Protein AF-W9T1M6-F1 (afdb_monomer_lite)

Sequence (70 aa):
MKFCENGAKAVNWEATRRRVDATFFARHSVSQLREQSDYWLEYQGRLTEPLRYDAASDRYQPITWMMRSR

Structure (mmCIF, N/CA/C/O backbone):
data_AF-W9T1M6-F1
#
_entry.id   AF-W9T1M6-F1
#
loop_
_atom_site.group_PDB
_atom_site.id
_atom_site.type_symbol
_atom_site.label_atom_id
_atom_site.label_alt_id
_atom_site.label_comp_id
_atom_site.label_asym_id
_atom_site.label_entity_id
_atom_site.label_seq_id
_atom_site.pdbx_PDB_ins_code
_atom_site.Cartn_x
_atom_site.Car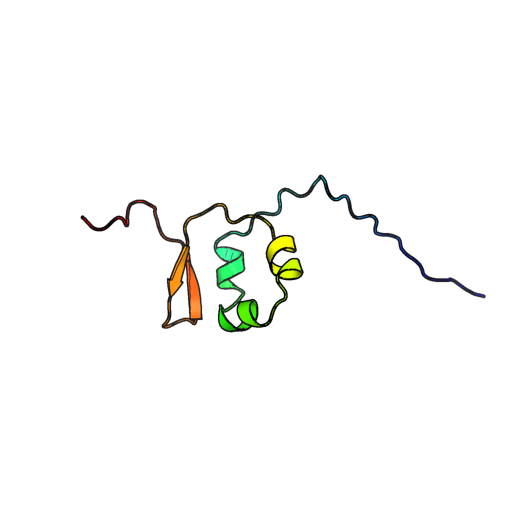tn_y
_atom_site.Cartn_z
_atom_site.occupancy
_atom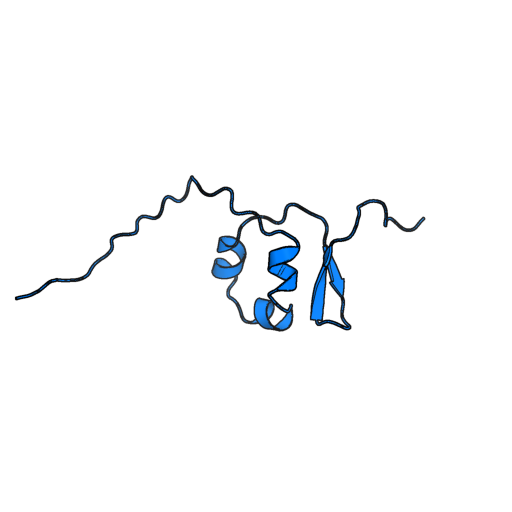_site.B_iso_or_equiv
_atom_site.auth_seq_id
_atom_site.auth_comp_id
_atom_site.auth_asym_id
_atom_site.auth_atom_id
_atom_site.pdbx_PDB_model_num
ATOM 1 N N . MET A 1 1 ? 39.616 -19.339 -15.251 1.00 46.31 1 MET A N 1
ATOM 2 C CA . MET A 1 1 ? 39.426 -18.668 -13.945 1.00 46.31 1 MET A CA 1
ATOM 3 C C . MET A 1 1 ? 38.940 -17.250 -14.188 1.00 46.31 1 MET A C 1
ATOM 5 O O . MET A 1 1 ? 39.481 -16.600 -15.068 1.00 46.31 1 MET A O 1
ATOM 9 N N . LYS A 1 2 ? 37.969 -16.820 -13.371 1.00 48.00 2 LYS A N 1
ATOM 10 C CA . LYS A 1 2 ? 37.370 -15.478 -13.265 1.00 48.00 2 LYS A CA 1
ATOM 11 C C . LYS A 1 2 ? 36.351 -15.080 -14.334 1.00 48.00 2 LYS A C 1
ATOM 13 O O . LYS A 1 2 ? 36.594 -14.236 -15.185 1.00 48.00 2 LYS A O 1
ATOM 18 N N . PHE A 1 3 ? 35.144 -15.616 -14.156 1.00 41.41 3 PHE A N 1
ATOM 19 C CA . PHE A 1 3 ? 33.949 -14.792 -14.308 1.00 41.41 3 PHE A CA 1
ATOM 20 C C . PHE A 1 3 ? 34.081 -13.638 -13.313 1.00 41.41 3 PHE A C 1
ATOM 22 O O . PHE A 1 3 ? 34.099 -13.869 -12.106 1.00 41.41 3 PHE A O 1
ATOM 29 N N . CYS A 1 4 ? 34.296 -12.431 -13.826 1.00 53.50 4 CYS A N 1
ATOM 30 C CA . CYS A 1 4 ? 34.216 -11.216 -13.038 1.00 53.50 4 CYS A CA 1
ATOM 31 C C . CYS A 1 4 ? 32.855 -10.599 -13.336 1.00 53.50 4 CYS A C 1
ATOM 33 O O . CYS A 1 4 ? 32.581 -10.153 -14.449 1.00 53.50 4 CYS A O 1
ATOM 35 N N . GLU A 1 5 ? 32.001 -10.666 -12.326 1.00 62.06 5 GLU A N 1
ATOM 36 C CA . GLU A 1 5 ? 30.799 -9.870 -12.153 1.00 62.06 5 GLU A CA 1
ATOM 37 C C . GLU A 1 5 ? 31.052 -8.417 -12.579 1.00 62.06 5 GLU A C 1
ATOM 39 O O . GLU A 1 5 ? 32.066 -7.841 -12.190 1.00 62.06 5 GLU A O 1
ATOM 44 N N . ASN A 1 6 ? 30.146 -7.837 -13.370 1.00 43.53 6 ASN A N 1
ATOM 45 C CA . ASN A 1 6 ? 29.561 -6.515 -13.124 1.00 43.53 6 ASN A CA 1
ATOM 46 C C . ASN A 1 6 ? 28.557 -6.152 -14.230 1.00 43.53 6 ASN A C 1
ATOM 48 O O . ASN A 1 6 ? 28.908 -5.941 -15.387 1.00 43.53 6 ASN A O 1
ATOM 52 N N . GLY A 1 7 ? 27.293 -6.013 -13.828 1.00 45.38 7 GLY A N 1
ATOM 53 C CA . GLY A 1 7 ? 26.480 -4.904 -14.322 1.00 45.38 7 GLY A CA 1
ATOM 54 C C . GLY A 1 7 ? 25.650 -5.112 -15.584 1.00 45.38 7 GLY A C 1
ATOM 55 O O . GLY A 1 7 ? 25.246 -4.127 -16.194 1.00 45.38 7 GLY A O 1
ATOM 56 N N . ALA A 1 8 ? 25.306 -6.342 -15.970 1.00 48.56 8 ALA A N 1
ATOM 57 C CA . ALA A 1 8 ? 24.172 -6.527 -16.873 1.00 48.56 8 ALA A CA 1
ATOM 58 C C . ALA A 1 8 ? 22.885 -6.180 -16.114 1.00 48.56 8 ALA A C 1
ATOM 60 O O . ALA A 1 8 ? 22.322 -7.046 -15.449 1.00 48.56 8 ALA A O 1
ATOM 61 N N . LYS A 1 9 ? 22.481 -4.905 -16.157 1.00 47.56 9 LYS A N 1
ATOM 62 C CA . LYS A 1 9 ? 21.098 -4.398 -16.081 1.00 47.56 9 LYS A CA 1
ATOM 63 C C . LYS A 1 9 ? 21.127 -2.865 -16.073 1.00 47.56 9 LYS A C 1
ATOM 65 O O . LYS A 1 9 ? 20.698 -2.215 -15.127 1.00 47.56 9 LYS A O 1
ATOM 70 N N . ALA A 1 10 ? 21.549 -2.280 -17.192 1.00 46.66 10 ALA A N 1
ATOM 71 C CA . ALA A 1 10 ? 20.954 -1.023 -17.633 1.00 46.66 10 ALA A CA 1
ATOM 72 C C . ALA A 1 10 ? 19.487 -1.325 -17.998 1.00 46.66 10 ALA A C 1
ATOM 74 O O . ALA A 1 10 ? 19.135 -1.522 -19.159 1.00 46.66 10 ALA A O 1
ATOM 75 N N . VAL A 1 11 ? 18.636 -1.506 -16.983 1.00 49.34 11 VAL A N 1
ATOM 76 C CA . VAL A 1 11 ? 17.201 -1.742 -17.165 1.00 49.34 11 VAL A CA 1
ATOM 77 C C . VAL A 1 11 ? 16.542 -0.416 -17.471 1.00 49.34 11 VAL A C 1
ATOM 79 O O . VAL A 1 11 ? 16.008 0.249 -16.595 1.00 49.34 11 VAL A O 1
ATOM 82 N N . ASN A 1 12 ? 16.647 -0.049 -18.743 1.00 42.94 12 ASN A N 1
ATOM 83 C CA . ASN A 1 12 ? 15.577 0.533 -19.535 1.00 42.94 12 ASN A CA 1
ATOM 84 C C . ASN A 1 12 ? 14.578 1.366 -18.713 1.00 42.94 12 ASN A C 1
ATOM 86 O O . ASN A 1 12 ? 13.462 0.934 -18.418 1.00 42.94 12 ASN A O 1
ATOM 90 N N . TRP A 1 13 ? 15.024 2.565 -18.351 1.00 46.28 13 TRP A N 1
ATOM 91 C CA . TRP A 1 13 ? 14.281 3.610 -17.647 1.00 46.28 13 TRP A CA 1
ATOM 92 C C . TRP A 1 13 ? 13.024 4.091 -18.411 1.00 46.28 13 TRP A C 1
ATOM 94 O O . TRP A 1 13 ? 12.259 4.891 -17.889 1.00 46.28 13 TRP A O 1
ATOM 104 N N . GLU A 1 14 ? 12.739 3.572 -19.614 1.00 46.81 14 GLU A N 1
ATOM 105 C CA . GLU A 1 14 ? 11.710 4.130 -20.507 1.00 46.81 14 GLU A CA 1
ATOM 106 C C . GLU A 1 14 ? 10.730 3.105 -21.110 1.00 46.81 14 GLU A C 1
ATOM 108 O O . GLU A 1 14 ? 9.989 3.428 -22.035 1.00 46.81 14 GLU A O 1
ATOM 113 N N . ALA A 1 15 ? 10.650 1.869 -20.593 1.00 44.12 15 ALA A N 1
ATOM 114 C CA . ALA A 1 15 ? 9.634 0.921 -21.076 1.00 44.12 15 ALA A CA 1
ATOM 115 C C . ALA A 1 15 ? 9.152 -0.094 -20.035 1.00 44.12 15 ALA A C 1
ATOM 117 O O . ALA A 1 15 ? 9.179 -1.308 -20.247 1.00 44.12 15 ALA A O 1
ATOM 118 N N . THR A 1 16 ? 8.622 0.358 -18.902 1.00 47.94 16 THR A N 1
ATOM 119 C CA . THR A 1 16 ? 7.622 -0.475 -18.232 1.00 47.94 16 THR A CA 1
ATOM 120 C C . THR A 1 16 ? 6.474 0.397 -17.767 1.00 47.94 16 THR A C 1
ATOM 122 O O . THR A 1 16 ? 6.627 1.241 -16.893 1.00 47.94 16 THR A O 1
ATOM 125 N N . ARG A 1 17 ? 5.298 0.162 -18.354 1.00 57.41 17 ARG A N 1
ATOM 126 C CA . ARG A 1 17 ? 3.983 0.624 -17.890 1.00 57.41 17 ARG A CA 1
ATOM 127 C C . ARG A 1 17 ? 3.659 0.031 -16.504 1.00 57.41 17 ARG A C 1
ATOM 129 O O . ARG A 1 17 ? 2.612 -0.589 -16.343 1.00 57.41 17 ARG A O 1
ATOM 136 N N . ARG A 1 18 ? 4.569 0.121 -15.527 1.00 65.56 18 ARG A N 1
ATOM 137 C CA . ARG A 1 18 ? 4.344 -0.401 -14.178 1.00 65.56 18 ARG A CA 1
ATOM 138 C C . ARG A 1 18 ? 3.259 0.452 -13.564 1.00 65.56 18 ARG A C 1
ATOM 140 O O . ARG A 1 18 ? 3.415 1.659 -13.374 1.00 65.56 18 ARG A O 1
ATOM 147 N N . ARG A 1 19 ? 2.121 -0.189 -13.373 1.00 77.31 19 ARG A N 1
ATOM 148 C CA . ARG A 1 19 ? 0.965 0.370 -12.707 1.00 77.31 19 ARG A CA 1
ATOM 149 C C . ARG A 1 19 ? 0.835 -0.377 -11.407 1.00 77.31 19 ARG A C 1
ATOM 151 O O . ARG A 1 19 ? 0.930 -1.606 -11.384 1.00 77.31 19 ARG A O 1
ATOM 158 N N . VAL A 1 20 ? 0.666 0.393 -10.350 1.00 84.12 20 VAL A N 1
ATOM 159 C CA . VAL A 1 20 ? 0.339 -0.153 -9.050 1.00 84.12 20 VAL A CA 1
ATOM 160 C C . VAL A 1 20 ? -1.175 -0.155 -8.968 1.00 84.12 20 VAL A C 1
ATOM 162 O O . VAL A 1 20 ? -1.811 0.895 -9.031 1.00 84.12 20 VAL A O 1
ATOM 165 N N . ASP A 1 21 ? -1.721 -1.357 -8.894 1.00 83.94 21 ASP A N 1
ATOM 166 C CA . ASP A 1 21 ? -3.150 -1.632 -8.954 1.00 83.94 21 ASP A CA 1
ATOM 167 C C . ASP A 1 21 ? -3.637 -2.139 -7.590 1.00 83.94 21 ASP A C 1
ATOM 169 O O . ASP A 1 21 ? -2.817 -2.457 -6.716 1.00 83.94 21 ASP A O 1
ATOM 173 N 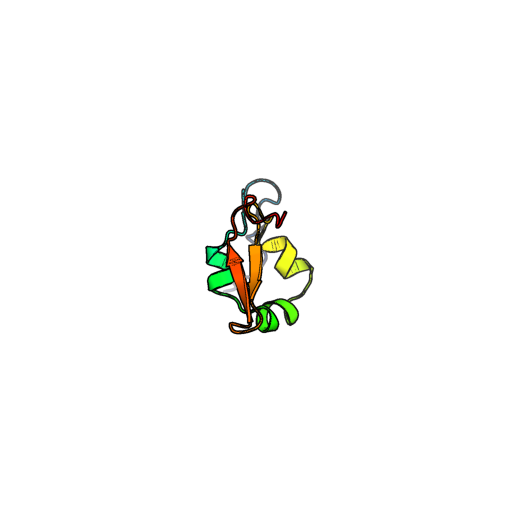N . ALA A 1 22 ? -4.947 -2.269 -7.386 1.00 85.62 22 ALA A N 1
ATOM 174 C CA . ALA A 1 22 ? -5.497 -2.696 -6.095 1.00 85.62 22 ALA A CA 1
ATOM 175 C C . ALA A 1 22 ? -4.896 -4.024 -5.592 1.00 85.62 22 ALA A C 1
ATOM 177 O O . ALA A 1 22 ? -4.635 -4.196 -4.401 1.00 85.62 22 ALA A O 1
ATOM 178 N N . THR A 1 23 ? -4.575 -4.938 -6.511 1.00 83.31 23 THR A N 1
ATOM 179 C CA . THR A 1 23 ? -3.934 -6.227 -6.198 1.00 83.31 23 THR A CA 1
ATOM 180 C C . THR A 1 23 ? -2.554 -6.075 -5.546 1.00 83.31 23 THR A C 1
ATOM 182 O O . THR A 1 23 ? -2.175 -6.894 -4.709 1.00 83.31 23 THR A O 1
ATOM 185 N N . PHE A 1 24 ? -1.784 -5.038 -5.890 1.00 87.38 24 PHE A N 1
ATOM 186 C CA . PHE A 1 24 ? -0.499 -4.773 -5.233 1.00 87.38 24 PHE A CA 1
ATOM 187 C C . PHE A 1 24 ? -0.714 -4.406 -3.764 1.00 87.38 24 PHE A C 1
ATOM 189 O O . PHE A 1 24 ? -0.098 -4.989 -2.871 1.00 87.38 24 PHE A O 1
ATOM 196 N N . PHE A 1 25 ? -1.643 -3.490 -3.506 1.00 87.62 25 PHE A N 1
ATOM 197 C CA . PHE A 1 25 ? -1.948 -3.045 -2.152 1.00 87.62 25 PHE A CA 1
ATOM 198 C C . PHE A 1 25 ? -2.692 -4.095 -1.322 1.00 87.62 25 PHE A C 1
ATOM 200 O O . PHE A 1 25 ? -2.568 -4.123 -0.103 1.00 87.62 25 PHE A O 1
ATOM 207 N N . ALA A 1 26 ? -3.392 -5.028 -1.967 1.00 86.56 26 ALA A N 1
ATOM 208 C CA . ALA A 1 26 ? -3.934 -6.197 -1.289 1.00 86.56 26 ALA A CA 1
ATOM 209 C C . ALA A 1 26 ? -2.819 -7.110 -0.750 1.00 86.56 26 ALA A C 1
ATOM 211 O O . ALA A 1 26 ? -3.013 -7.766 0.271 1.00 86.56 26 ALA A O 1
ATOM 212 N N . ARG A 1 27 ? -1.638 -7.136 -1.388 1.00 86.94 27 ARG A N 1
ATOM 213 C CA . ARG A 1 27 ? -0.490 -7.962 -0.972 1.00 86.94 27 ARG A CA 1
ATOM 214 C C . ARG A 1 27 ? 0.383 -7.294 0.091 1.00 86.94 27 ARG A C 1
ATOM 216 O O . ARG A 1 27 ? 0.925 -8.009 0.929 1.00 86.94 27 ARG A O 1
ATOM 223 N N . HIS A 1 28 ? 0.463 -5.965 0.111 1.00 89.12 28 HIS A N 1
ATOM 224 C CA . HIS A 1 28 ? 1.305 -5.207 1.041 1.00 89.12 28 HIS A CA 1
ATOM 225 C C . HIS A 1 28 ? 0.478 -4.396 2.041 1.00 89.12 28 HIS A C 1
ATOM 227 O O . HIS A 1 28 ? -0.322 -3.552 1.643 1.00 89.12 28 HIS A O 1
ATOM 233 N N . SER A 1 29 ? 0.706 -4.604 3.338 1.00 91.69 29 SER A N 1
ATOM 234 C CA . SER A 1 29 ? 0.116 -3.742 4.366 1.00 91.69 29 SER A CA 1
ATOM 235 C C . SER A 1 29 ? 0.758 -2.352 4.366 1.00 91.69 29 SER A C 1
ATOM 237 O O . SER A 1 29 ? 1.922 -2.196 3.990 1.00 91.69 29 SER A O 1
ATOM 239 N N . VAL A 1 30 ? 0.036 -1.340 4.842 1.00 91.44 30 VAL A N 1
ATOM 240 C CA . VAL A 1 30 ? 0.544 0.032 4.961 1.00 91.44 30 VAL A CA 1
ATOM 241 C C . VAL A 1 30 ? 1.753 0.079 5.883 1.00 91.44 30 VAL A C 1
ATOM 243 O O . VAL A 1 30 ? 2.731 0.736 5.541 1.00 91.44 30 VAL A O 1
ATOM 246 N N . SER A 1 31 ? 1.755 -0.677 6.980 1.00 92.62 31 SER A N 1
ATOM 247 C CA . SER A 1 31 ? 2.930 -0.783 7.851 1.00 92.62 31 SER A CA 1
ATOM 248 C C . SER A 1 31 ? 4.171 -1.275 7.100 1.00 92.62 31 SER A C 1
ATOM 250 O O . SER A 1 31 ? 5.233 -0.685 7.248 1.00 92.62 31 SER A O 1
ATOM 252 N N . GLN A 1 32 ? 4.031 -2.264 6.209 1.00 90.38 32 GLN A N 1
ATOM 253 C CA . GLN A 1 32 ? 5.153 -2.762 5.402 1.00 90.38 32 GLN A CA 1
ATOM 254 C C . GLN A 1 32 ? 5.629 -1.732 4.377 1.00 90.38 32 GLN A C 1
ATOM 256 O O . GLN A 1 32 ? 6.825 -1.620 4.130 1.00 90.38 32 GLN A O 1
ATOM 261 N N . LEU A 1 33 ? 4.698 -0.989 3.769 1.00 90.56 33 LEU A N 1
ATOM 262 C CA . LEU A 1 33 ? 5.026 0.080 2.822 1.00 90.56 33 LEU A CA 1
ATOM 263 C C . LEU A 1 33 ? 5.745 1.244 3.514 1.00 90.56 33 LEU A C 1
ATOM 265 O O . LEU A 1 33 ? 6.623 1.847 2.908 1.00 90.56 33 LEU A O 1
ATOM 269 N N . ARG A 1 34 ? 5.417 1.530 4.781 1.00 90.62 34 ARG A N 1
ATOM 270 C CA . ARG A 1 34 ? 6.071 2.572 5.593 1.00 90.62 34 ARG A CA 1
ATOM 271 C C . ARG A 1 34 ? 7.528 2.261 5.928 1.00 90.62 34 ARG A C 1
ATOM 273 O O . ARG A 1 34 ? 8.271 3.184 6.238 1.00 90.62 34 ARG A O 1
ATOM 280 N N . GLU A 1 35 ? 7.925 0.994 5.884 1.00 94.00 35 GLU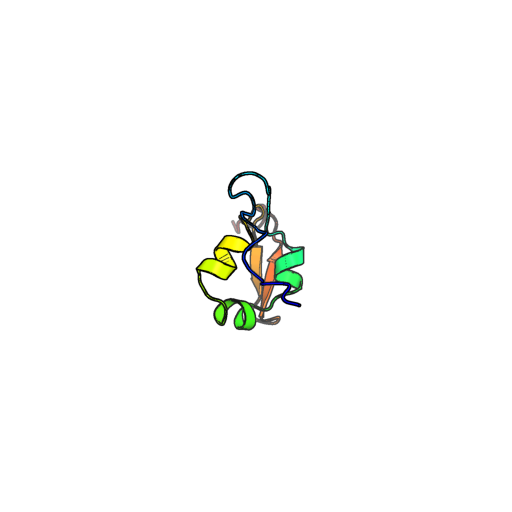 A N 1
ATOM 281 C CA . GLU A 1 35 ? 9.319 0.575 6.077 1.00 94.00 35 GLU A CA 1
ATOM 282 C C . GLU A 1 35 ? 10.148 0.663 4.786 1.00 94.00 35 GLU A C 1
ATOM 284 O O . GLU A 1 35 ? 11.373 0.555 4.827 1.00 94.00 35 GLU A O 1
ATOM 289 N N . GLN A 1 36 ? 9.504 0.848 3.630 1.00 91.06 36 GLN A N 1
ATOM 290 C CA . GLN A 1 36 ? 10.192 0.960 2.346 1.00 91.06 36 GLN A CA 1
ATOM 291 C C . GLN A 1 36 ? 10.671 2.389 2.097 1.00 91.06 36 GLN A C 1
ATOM 293 O O . GLN A 1 36 ? 10.053 3.361 2.520 1.00 91.06 36 GLN A O 1
ATOM 298 N N . SER A 1 37 ? 11.769 2.519 1.355 1.00 89.81 37 SER A N 1
ATOM 299 C CA . SER A 1 37 ? 12.285 3.821 0.929 1.00 89.81 37 SER A CA 1
ATOM 300 C C . SER A 1 37 ? 11.434 4.429 -0.187 1.00 89.81 37 SER A C 1
ATOM 302 O O . SER A 1 37 ? 10.865 3.701 -1.005 1.00 89.81 37 SER A O 1
ATOM 304 N N . ASP A 1 38 ? 11.445 5.757 -0.302 1.00 85.06 38 ASP A N 1
ATOM 305 C CA . ASP A 1 38 ? 10.735 6.501 -1.353 1.00 85.06 38 ASP A CA 1
ATOM 306 C C . ASP A 1 38 ? 11.059 5.967 -2.753 1.00 85.06 38 ASP A C 1
ATOM 308 O O . ASP A 1 38 ? 10.161 5.650 -3.530 1.00 85.06 38 ASP A O 1
ATOM 312 N N . TYR A 1 39 ? 12.344 5.716 -3.025 1.00 84.88 39 TYR A N 1
ATOM 313 C CA . TYR A 1 39 ? 12.795 5.131 -4.289 1.00 84.88 39 TYR A CA 1
ATOM 314 C C . TYR A 1 39 ? 12.128 3.781 -4.595 1.00 84.88 39 TYR A C 1
ATOM 316 O O . TYR A 1 39 ? 11.747 3.513 -5.734 1.00 84.88 39 TYR A O 1
ATOM 324 N N . TRP A 1 40 ? 11.963 2.920 -3.585 1.00 88.56 40 TRP A N 1
ATOM 325 C CA . TRP A 1 40 ? 11.312 1.622 -3.763 1.00 88.56 40 TRP A CA 1
ATOM 326 C C . TRP A 1 40 ? 9.831 1.790 -4.094 1.00 88.56 40 TRP A C 1
ATOM 328 O O . TRP A 1 40 ? 9.331 1.083 -4.970 1.00 88.56 40 TRP A O 1
ATOM 338 N N . LEU A 1 41 ? 9.149 2.730 -3.430 1.00 87.81 41 LEU A N 1
ATOM 339 C CA . LEU A 1 41 ? 7.735 3.031 -3.660 1.00 87.81 41 LEU A CA 1
ATOM 340 C C . LEU A 1 41 ? 7.515 3.581 -5.073 1.00 87.81 41 LEU A C 1
ATOM 342 O O . LEU A 1 41 ? 6.642 3.102 -5.796 1.00 87.81 41 LEU A O 1
ATOM 346 N N . GLU A 1 42 ? 8.353 4.521 -5.505 1.00 85.19 42 GLU A N 1
ATOM 347 C CA . GLU A 1 42 ? 8.300 5.087 -6.854 1.00 85.19 42 GLU A CA 1
ATOM 348 C C . GLU A 1 42 ? 8.609 4.046 -7.937 1.00 85.19 42 GLU A C 1
ATOM 350 O O . GLU A 1 42 ? 8.000 4.062 -9.011 1.00 85.19 42 GLU A O 1
ATOM 355 N N . TYR A 1 43 ? 9.502 3.097 -7.642 1.00 86.06 43 TYR A N 1
ATOM 356 C CA . TYR A 1 43 ? 9.869 2.009 -8.548 1.00 86.06 43 TYR A CA 1
ATOM 357 C C . TYR A 1 43 ? 8.713 1.035 -8.841 1.00 86.06 43 TYR A C 1
ATOM 359 O O . TYR A 1 43 ? 8.708 0.384 -9.896 1.00 86.06 43 TYR A O 1
ATOM 367 N N . GLN A 1 44 ? 7.721 0.933 -7.946 1.00 85.56 44 GLN A N 1
ATOM 368 C CA . GLN A 1 44 ? 6.554 0.064 -8.153 1.00 85.56 44 GLN A CA 1
ATOM 369 C C . GLN A 1 44 ? 5.645 0.574 -9.277 1.00 85.56 44 GLN A C 1
ATOM 371 O O . GLN A 1 44 ? 4.957 -0.220 -9.918 1.00 85.56 44 GLN A O 1
ATOM 376 N N . GLY A 1 45 ? 5.680 1.878 -9.562 1.00 85.94 45 GLY A N 1
ATOM 377 C CA . GLY A 1 45 ? 4.916 2.506 -10.633 1.00 85.94 45 GLY A CA 1
ATOM 378 C C . GLY A 1 45 ? 3.884 3.515 -10.137 1.00 85.94 45 GLY A C 1
ATOM 379 O O . GLY A 1 45 ? 3.877 3.931 -8.981 1.00 85.94 45 GLY A O 1
ATOM 380 N N . ARG A 1 46 ? 3.002 3.948 -11.041 1.00 86.44 46 ARG A N 1
ATOM 381 C CA . ARG A 1 46 ? 1.963 4.942 -10.730 1.00 86.44 46 ARG A CA 1
ATOM 382 C C . ARG A 1 46 ? 0.659 4.262 -10.325 1.00 86.44 46 ARG A C 1
ATOM 384 O O . ARG A 1 46 ? 0.270 3.270 -10.941 1.00 86.44 46 ARG A O 1
ATOM 391 N N . LEU A 1 47 ? -0.015 4.833 -9.327 1.00 85.56 47 LEU A N 1
ATOM 392 C CA . LEU A 1 47 ? -1.376 4.461 -8.958 1.00 85.56 47 LEU A CA 1
ATOM 393 C C . LEU A 1 47 ? -2.343 4.901 -10.063 1.00 85.56 47 LEU A C 1
ATOM 395 O O . LEU A 1 47 ? -2.335 6.069 -10.456 1.00 85.56 47 LEU A O 1
ATOM 399 N N . THR A 1 48 ? -3.163 3.977 -10.558 1.00 84.75 48 THR A N 1
ATOM 400 C CA . THR A 1 48 ? -4.113 4.248 -11.653 1.00 84.75 48 THR A CA 1
ATOM 401 C C . THR A 1 48 ? -5.579 4.184 -11.249 1.00 84.75 48 THR A C 1
ATOM 403 O O . THR A 1 48 ? -6.442 4.495 -12.066 1.00 84.75 48 THR A O 1
ATOM 406 N N . GLU A 1 49 ? -5.870 3.831 -9.999 1.00 85.75 49 GLU A N 1
ATOM 407 C CA . GLU A 1 49 ? -7.226 3.653 -9.485 1.00 85.75 49 GLU A CA 1
ATOM 408 C C . GLU A 1 49 ? -7.371 4.282 -8.094 1.00 85.75 49 GLU A C 1
ATOM 410 O O . GLU A 1 49 ? -6.393 4.370 -7.348 1.00 85.75 49 GLU A O 1
ATOM 415 N N . PRO A 1 50 ? -8.572 4.740 -7.713 1.00 88.25 50 PRO A N 1
ATOM 416 C CA . PRO A 1 50 ? -8.803 5.265 -6.378 1.00 88.25 50 PRO A CA 1
ATOM 417 C C . PRO A 1 50 ? -8.794 4.140 -5.340 1.00 88.25 50 PRO A C 1
ATOM 419 O O . PRO A 1 50 ? -9.536 3.160 -5.429 1.00 88.25 50 PRO A O 1
ATOM 422 N N . LEU A 1 51 ? -7.985 4.326 -4.304 1.00 89.62 51 LEU A N 1
ATOM 423 C CA . LEU A 1 51 ? -7.917 3.429 -3.160 1.00 89.62 51 LEU A CA 1
ATOM 424 C C . LEU A 1 51 ? -8.220 4.200 -1.879 1.00 89.62 51 LEU A C 1
ATOM 426 O O . LEU A 1 51 ? -7.908 5.386 -1.757 1.00 89.62 51 LEU A O 1
ATOM 430 N N . ARG A 1 52 ? -8.785 3.505 -0.897 1.00 89.88 52 ARG A N 1
ATOM 431 C CA . ARG A 1 52 ? -9.006 4.012 0.456 1.00 89.88 52 ARG A CA 1
ATOM 432 C C . ARG A 1 52 ? -8.239 3.160 1.449 1.00 89.88 52 ARG A C 1
ATOM 434 O O . ARG A 1 52 ? -8.254 1.937 1.364 1.00 89.88 52 ARG A O 1
ATOM 441 N N . TYR A 1 53 ? -7.599 3.813 2.408 1.00 91.25 53 TYR A N 1
ATOM 442 C CA . TYR A 1 53 ? -6.996 3.119 3.534 1.00 91.25 53 TYR A CA 1
ATOM 443 C C . TYR A 1 53 ? -8.078 2.527 4.449 1.00 91.25 53 TYR A C 1
ATOM 445 O O . TYR A 1 53 ? -8.983 3.241 4.893 1.00 91.25 53 TYR A O 1
ATOM 453 N N . ASP A 1 54 ? -7.962 1.232 4.728 1.00 90.56 54 ASP A N 1
ATOM 454 C CA . ASP A 1 54 ? -8.751 0.511 5.716 1.00 90.56 54 ASP A CA 1
ATOM 455 C C . ASP A 1 54 ? -7.895 0.236 6.957 1.00 90.56 54 ASP A C 1
ATOM 457 O O . ASP A 1 54 ? -6.952 -0.557 6.924 1.00 90.56 54 ASP A O 1
ATOM 461 N N . ALA A 1 55 ? -8.235 0.901 8.062 1.00 90.19 55 ALA A N 1
ATOM 462 C CA . ALA A 1 55 ? -7.496 0.780 9.316 1.00 90.19 55 ALA A CA 1
ATOM 463 C C . ALA A 1 55 ? -7.699 -0.577 10.007 1.00 90.19 55 ALA A C 1
ATOM 465 O O . ALA A 1 55 ? -6.848 -0.983 10.791 1.00 90.19 55 ALA A O 1
ATOM 466 N N . ALA A 1 56 ? -8.800 -1.283 9.724 1.00 91.75 56 ALA A N 1
ATOM 467 C CA . ALA A 1 56 ? -9.056 -2.602 10.299 1.00 91.75 56 ALA A CA 1
ATOM 468 C C . ALA A 1 56 ? -8.113 -3.672 9.719 1.00 91.75 56 ALA A C 1
ATOM 470 O O . ALA A 1 56 ? -7.670 -4.560 10.443 1.00 91.75 56 ALA A O 1
ATOM 471 N N . SER A 1 57 ? -7.781 -3.565 8.430 1.00 87.81 57 SER A N 1
ATOM 472 C CA . SER A 1 57 ? -6.928 -4.520 7.712 1.00 87.81 57 SER A CA 1
ATOM 473 C C . SER A 1 57 ? -5.491 -4.032 7.497 1.00 87.81 57 SER A C 1
ATOM 475 O O . SER A 1 57 ? -4.697 -4.767 6.909 1.00 87.81 57 SER A O 1
ATOM 477 N N . ASP A 1 58 ? -5.167 -2.802 7.918 1.00 92.50 58 ASP A N 1
ATOM 478 C CA . ASP A 1 58 ? -3.906 -2.094 7.634 1.00 92.50 58 ASP A CA 1
ATOM 479 C C . ASP A 1 58 ? -3.549 -2.104 6.135 1.00 92.50 58 ASP A C 1
ATO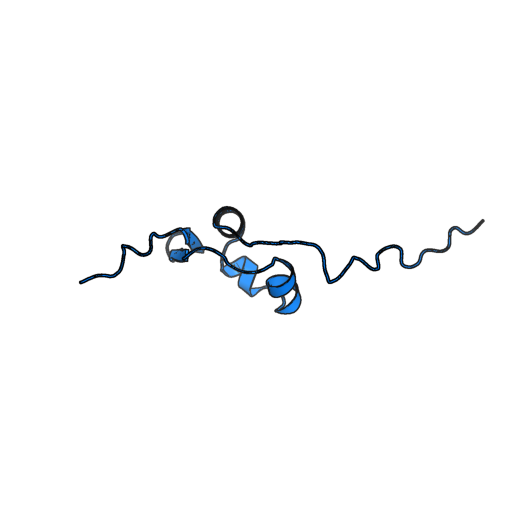M 481 O O . ASP A 1 58 ? -2.399 -2.296 5.746 1.00 92.50 58 ASP A O 1
ATOM 485 N N . ARG A 1 59 ? -4.541 -1.969 5.249 1.00 92.56 59 ARG A N 1
ATOM 486 C CA . ARG A 1 59 ? -4.363 -2.136 3.793 1.00 92.56 59 ARG A CA 1
ATOM 487 C C . ARG A 1 59 ? -5.159 -1.102 3.013 1.00 92.56 59 ARG A C 1
ATOM 489 O O . ARG A 1 59 ? -6.170 -0.591 3.486 1.00 92.56 59 ARG A O 1
ATOM 496 N N . TYR A 1 60 ? -4.716 -0.810 1.792 1.00 90.62 60 TYR A N 1
ATOM 497 C CA . TYR A 1 60 ? -5.517 -0.024 0.856 1.00 90.62 60 TYR A CA 1
ATOM 498 C C . TYR A 1 60 ? -6.494 -0.931 0.106 1.00 90.62 60 TYR A C 1
ATOM 500 O O . TYR A 1 60 ? -6.100 -1.953 -0.452 1.00 90.62 60 TYR A O 1
ATOM 508 N N . GLN A 1 61 ? -7.762 -0.531 0.085 1.00 88.88 61 GLN A N 1
ATOM 509 C CA . GLN A 1 61 ? -8.850 -1.208 -0.612 1.00 88.88 61 GLN A CA 1
ATOM 510 C C . GLN A 1 61 ? -9.308 -0.369 -1.810 1.00 88.88 61 GLN A C 1
ATOM 512 O O . GLN A 1 61 ? -9.394 0.859 -1.687 1.00 88.88 61 GLN A O 1
ATOM 517 N N . PRO A 1 62 ? -9.622 -0.991 -2.958 1.00 89.50 62 PRO A N 1
ATOM 518 C CA . PRO A 1 62 ? -10.193 -0.276 -4.087 1.00 89.50 62 PRO A CA 1
ATOM 519 C C . PRO A 1 62 ? -11.563 0.283 -3.732 1.00 89.50 62 PRO A C 1
ATOM 521 O O . PRO A 1 62 ? -12.399 -0.396 -3.135 1.00 89.50 62 PRO A O 1
ATOM 524 N N . ILE A 1 63 ? -11.797 1.532 -4.118 1.00 87.19 63 ILE A N 1
ATOM 525 C CA . ILE A 1 63 ? -13.109 2.170 -4.016 1.00 87.19 63 ILE A CA 1
ATOM 526 C C . ILE A 1 63 ? -13.567 2.603 -5.404 1.00 87.19 63 ILE A C 1
ATOM 528 O O . ILE A 1 63 ? -12.774 2.719 -6.327 1.00 87.19 63 ILE A O 1
ATOM 532 N N . THR A 1 64 ? -14.857 2.868 -5.571 1.00 79.50 64 THR A N 1
ATOM 533 C CA . THR A 1 64 ? -15.356 3.541 -6.776 1.00 79.50 64 THR A CA 1
ATOM 534 C C . THR A 1 64 ? -15.439 5.047 -6.533 1.00 79.50 64 THR A C 1
ATOM 536 O O . THR A 1 64 ? -15.800 5.485 -5.438 1.00 79.50 64 THR A O 1
ATOM 539 N N . TRP A 1 65 ? -15.164 5.859 -7.560 1.00 68.69 65 TRP A N 1
ATOM 540 C CA . TRP A 1 65 ? -15.327 7.321 -7.517 1.00 68.69 65 TRP A CA 1
ATOM 541 C C . TRP A 1 65 ? -16.753 7.771 -7.159 1.00 68.69 65 TRP A C 1
ATOM 543 O O . TRP A 1 65 ? -16.948 8.905 -6.724 1.00 68.69 65 TRP A O 1
ATOM 553 N N . MET A 1 66 ? -17.746 6.884 -7.288 1.00 62.84 66 MET A N 1
ATOM 554 C CA . MET A 1 66 ? -19.121 7.133 -6.839 1.00 62.84 66 MET A CA 1
ATOM 555 C C . MET A 1 66 ? -19.266 7.247 -5.316 1.00 62.84 66 MET A C 1
ATOM 557 O O . MET A 1 66 ? -20.302 7.706 -4.847 1.00 62.84 66 MET A O 1
ATOM 561 N N . MET A 1 67 ? -18.240 6.912 -4.530 1.00 58.34 67 MET A N 1
ATOM 562 C CA . MET A 1 67 ? -18.253 7.065 -3.071 1.00 58.34 67 MET A CA 1
ATOM 563 C C . MET A 1 67 ? -17.954 8.507 -2.614 1.00 58.34 67 MET A C 1
ATOM 565 O O . MET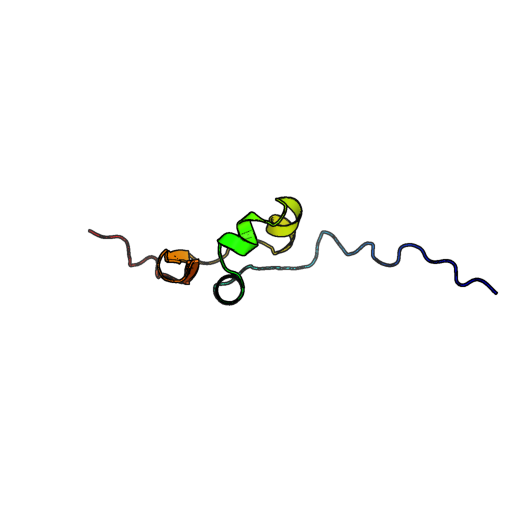 A 1 67 ? -17.428 8.726 -1.524 1.00 58.34 67 MET A O 1
ATOM 569 N N . ARG A 1 68 ? -18.286 9.513 -3.436 1.00 53.19 68 ARG A N 1
ATOM 570 C CA . ARG A 1 68 ? -18.443 10.891 -2.962 1.00 53.19 68 ARG A CA 1
ATOM 571 C C . ARG A 1 68 ? -19.765 10.963 -2.207 1.00 53.19 68 ARG A C 1
ATOM 573 O O . ARG A 1 68 ? -20.829 11.071 -2.808 1.00 53.19 68 ARG A O 1
ATOM 580 N N . SER A 1 69 ? -19.669 10.866 -0.886 1.00 56.84 69 SER A N 1
ATOM 581 C CA . SER A 1 69 ? -20.727 11.242 0.047 1.00 56.84 69 SER A CA 1
ATOM 582 C C . SER A 1 69 ? -21.307 12.601 -0.350 1.00 56.84 69 SER A C 1
ATOM 584 O O . SER A 1 69 ? -20.571 13.586 -0.461 1.00 56.84 69 SER A O 1
ATOM 586 N N . ARG A 1 70 ? -22.612 12.601 -0.620 1.00 51.31 70 ARG A N 1
ATOM 587 C CA . ARG A 1 70 ? -23.450 13.797 -0.643 1.00 51.31 70 ARG A CA 1
ATOM 588 C C . ARG A 1 70 ? -23.553 14.383 0.761 1.00 51.31 70 ARG A C 1
ATOM 590 O O . ARG A 1 70 ? -23.453 13.585 1.720 1.00 51.31 70 ARG A O 1
#

Foldseek 3Di:
DDPDDDDPDPPDPPDDQQEDEQVNQVVDALVRVVPDDPVVVVVNDYYDADWDQDPVRSTTHGDDPVPPDD

Secondary structure (DSSP, 8-state):
------------TT----EE-HHHHHHS-HHHHHTS-HHHHHHT-EE-S-EEEETTTTEEEE--GGG---

Radius of gyration: 17.46 Å; chains: 1; bounding box: 63×32×31 Å

pLDDT: mean 75.43, std 18.08, range [41.41, 94.0]